Protein AF-T1H1I9-F1 (afdb_monomer_lite)

Sequence (128 aa):
RTVTSEGGFLNFHEDDEGTQSSNPHNDYCQHFVDTGQRPQNFIRDVGLADRFEEYPKLRELIKLKDDLISDTATPPMYLKTDVKSFDFKKLETKFDVILIEPPLEEYTRGAASVATIPGGAPRVFWNW

Secondary structure (DSSP, 8-state):
------SS--------------S----HHHHHHHH---GGGG--S-STTTTTTT-HHHHHHHHHHHHHHHHHPPPP------TTT--GGGG-S--S--------THHHHT-TT-S--TTSPPP-----

Foldseek 3Di:
DDDDDDDDDPPPPPPCPVPPPVDPPPPVVVVCVVPVDHSCVPDPLPDPQRVCVVPVVVVVVVVVVVVVCVVPPDPDDDDDDDPVPDDPVVVVDDDPDDDDDFAAPVVCVVPVPPQADVPRDGDDHDDD

Structure (mmCIF, N/CA/C/O backbone):
data_AF-T1H1I9-F1
#
_entry.id   AF-T1H1I9-F1
#
loop_
_atom_site.group_PDB
_atom_site.id
_atom_site.type_symbol
_atom_site.label_atom_id
_atom_site.label_alt_id
_atom_site.label_comp_id
_atom_site.label_asym_id
_atom_site.label_entity_id
_atom_site.label_seq_id
_atom_site.pdbx_PDB_ins_code
_atom_site.Cartn_x
_atom_site.Cartn_y
_atom_site.Cartn_z
_atom_site.occupancy
_atom_site.B_iso_or_equiv
_atom_site.auth_seq_id
_atom_site.auth_comp_id
_atom_site.auth_asym_id
_atom_site.auth_atom_id
_atom_site.pdbx_PDB_model_num
ATOM 1 N N . ARG A 1 1 ? 9.585 15.663 -51.219 1.00 39.78 1 ARG A N 1
ATOM 2 C CA . ARG A 1 1 ? 8.515 15.273 -52.169 1.00 39.78 1 ARG A CA 1
ATOM 3 C C . ARG A 1 1 ? 9.096 15.330 -53.568 1.00 39.78 1 ARG A C 1
ATOM 5 O O . ARG A 1 1 ? 9.158 16.408 -54.141 1.00 39.78 1 ARG A O 1
ATOM 12 N N . THR A 1 2 ? 9.517 14.189 -54.090 1.00 30.91 2 THR A N 1
ATOM 13 C CA . THR A 1 2 ? 9.897 14.071 -55.496 1.00 30.91 2 THR A CA 1
ATOM 14 C C . THR A 1 2 ? 9.263 12.780 -55.975 1.00 30.91 2 THR A C 1
ATOM 16 O O . THR A 1 2 ? 9.540 11.723 -55.422 1.00 30.91 2 THR A O 1
ATOM 19 N N . VAL A 1 3 ? 8.314 12.894 -56.899 1.00 35.09 3 VAL A N 1
ATOM 20 C CA . VAL A 1 3 ? 7.610 11.756 -57.492 1.00 35.09 3 VAL A CA 1
ATOM 21 C C . VAL A 1 3 ? 8.286 11.494 -58.828 1.00 35.09 3 VAL A C 1
ATOM 23 O O . VAL A 1 3 ? 8.252 12.358 -59.700 1.00 35.09 3 VAL A O 1
ATOM 26 N N . THR A 1 4 ? 8.906 10.331 -58.990 1.00 40.22 4 THR A N 1
ATOM 27 C CA . THR A 1 4 ? 9.288 9.811 -60.307 1.00 40.22 4 THR A CA 1
ATOM 28 C C . THR A 1 4 ? 8.301 8.716 -60.676 1.00 40.22 4 THR A C 1
ATOM 30 O O . THR A 1 4 ? 8.167 7.731 -59.954 1.00 40.22 4 THR A O 1
ATOM 33 N N . SER A 1 5 ? 7.572 8.917 -61.772 1.00 43.00 5 SER A N 1
ATOM 34 C CA . SER A 1 5 ? 6.621 7.951 -62.311 1.00 43.00 5 SER A CA 1
ATOM 35 C C . SER A 1 5 ? 7.283 7.127 -63.408 1.00 43.00 5 SER A C 1
ATOM 37 O O . SER A 1 5 ? 7.444 7.638 -64.510 1.00 43.00 5 SER A O 1
ATOM 39 N N . GLU A 1 6 ? 7.580 5.858 -63.151 1.00 36.78 6 GLU A N 1
ATOM 40 C CA . GLU A 1 6 ? 7.608 4.835 -64.199 1.00 36.78 6 GLU A CA 1
ATOM 41 C C . GLU A 1 6 ? 7.097 3.509 -63.628 1.00 36.78 6 GLU A C 1
ATOM 43 O O . GLU A 1 6 ? 7.516 3.090 -62.556 1.00 36.78 6 GLU A O 1
ATOM 48 N N . GLY A 1 7 ? 6.181 2.861 -64.352 1.00 40.44 7 GLY A N 1
ATOM 49 C CA . GLY A 1 7 ? 5.780 1.474 -64.105 1.00 40.44 7 GLY A CA 1
ATOM 50 C C . GLY A 1 7 ? 4.791 1.279 -62.956 1.00 40.44 7 GLY A C 1
ATOM 51 O O . GLY A 1 7 ? 5.168 1.143 -61.800 1.00 40.44 7 GLY A O 1
ATOM 52 N N . GLY A 1 8 ? 3.499 1.221 -63.289 1.00 44.25 8 GLY A N 1
ATOM 53 C CA . GLY A 1 8 ? 2.410 0.976 -62.348 1.00 44.25 8 GLY A CA 1
ATOM 54 C C . GLY A 1 8 ? 2.503 -0.358 -61.604 1.00 44.25 8 GLY A C 1
ATOM 55 O O . GLY A 1 8 ? 1.980 -1.354 -62.078 1.00 44.25 8 GLY A O 1
ATOM 56 N N . PHE A 1 9 ? 3.088 -0.320 -60.412 1.00 36.66 9 PHE A N 1
ATOM 57 C CA . PHE A 1 9 ? 2.724 -1.095 -59.227 1.00 36.66 9 PHE A CA 1
ATOM 58 C C . PHE A 1 9 ? 3.116 -0.242 -58.014 1.00 36.66 9 PHE A C 1
ATOM 60 O O . PHE A 1 9 ? 4.288 0.078 -57.824 1.00 36.66 9 PHE A O 1
ATOM 67 N N . LEU A 1 10 ? 2.133 0.185 -57.217 1.00 37.47 10 LEU A N 1
ATOM 68 C CA . LEU A 1 10 ? 2.385 0.876 -55.952 1.00 37.47 10 LEU A CA 1
ATOM 69 C C . LEU A 1 10 ? 2.918 -0.156 -54.953 1.00 37.47 10 LEU A C 1
ATOM 71 O O . LEU A 1 10 ? 2.141 -0.815 -54.268 1.00 37.47 10 LEU A O 1
ATOM 75 N N . ASN A 1 11 ? 4.237 -0.323 -54.889 1.00 36.19 11 ASN A N 1
ATOM 76 C CA . ASN A 1 11 ? 4.849 -0.967 -53.736 1.00 36.19 11 ASN A CA 1
ATOM 77 C C . ASN A 1 11 ? 4.757 0.021 -52.572 1.00 36.19 11 ASN A C 1
ATOM 79 O O . ASN A 1 11 ? 5.492 1.006 -52.528 1.00 36.19 11 ASN A O 1
ATOM 83 N N . PHE A 1 12 ? 3.840 -0.236 -51.641 1.00 35.78 12 PHE A N 1
ATOM 84 C CA . PHE A 1 12 ? 3.939 0.323 -50.302 1.00 35.78 12 PHE A CA 1
ATOM 85 C C . PHE A 1 12 ? 5.152 -0.343 -49.649 1.00 35.78 12 PHE A C 1
ATOM 87 O O . PHE A 1 12 ? 5.053 -1.448 -49.125 1.00 35.78 12 PHE A O 1
ATOM 94 N N . HIS A 1 13 ? 6.323 0.285 -49.752 1.00 39.31 13 HIS A N 1
ATOM 95 C CA . HIS A 1 13 ? 7.298 0.119 -48.685 1.00 39.31 13 HIS A CA 1
ATOM 96 C C . HIS A 1 13 ? 6.656 0.782 -47.467 1.00 39.31 13 HIS A C 1
ATOM 98 O O . HIS A 1 13 ? 6.538 2.007 -47.409 1.00 39.31 13 HIS A O 1
ATOM 104 N N . GLU A 1 14 ? 6.141 -0.033 -46.547 1.00 46.44 14 GLU A N 1
ATOM 105 C CA . GLU A 1 14 ? 6.074 0.366 -45.146 1.00 46.44 14 GLU A CA 1
ATOM 106 C C . GLU A 1 14 ? 7.522 0.538 -44.698 1.00 46.44 14 GLU A C 1
ATOM 108 O O . GLU A 1 14 ? 8.139 -0.361 -44.132 1.00 46.44 14 GLU A O 1
ATOM 113 N N . ASP A 1 15 ? 8.083 1.703 -45.009 1.00 41.03 15 ASP A N 1
ATOM 114 C CA . ASP A 1 15 ? 9.146 2.250 -44.195 1.00 41.03 15 ASP A CA 1
ATOM 115 C C . ASP A 1 15 ? 8.475 2.576 -42.859 1.00 41.03 15 ASP A C 1
ATOM 117 O O . ASP A 1 15 ? 8.018 3.695 -42.616 1.00 41.03 15 ASP A O 1
ATOM 121 N N . ASP A 1 16 ? 8.366 1.559 -42.002 1.00 45.25 16 ASP A N 1
ATOM 122 C CA . ASP A 1 16 ? 8.192 1.721 -40.563 1.00 45.25 16 ASP A CA 1
ATOM 123 C C . ASP A 1 16 ? 9.514 2.290 -40.019 1.00 45.25 16 ASP A C 1
ATOM 125 O O . ASP A 1 16 ? 10.203 1.712 -39.181 1.00 45.25 16 ASP A O 1
ATOM 129 N N . GLU A 1 17 ? 9.913 3.452 -40.548 1.00 42.97 17 GLU A N 1
ATOM 130 C CA . GLU A 1 17 ? 10.794 4.380 -39.864 1.00 42.97 17 GLU A CA 1
ATOM 131 C C . GLU A 1 17 ? 9.968 4.961 -38.718 1.00 42.97 17 GLU A C 1
ATOM 133 O O . GLU A 1 17 ? 9.572 6.131 -38.710 1.00 42.97 17 GLU A O 1
ATOM 138 N N . GLY A 1 18 ? 9.689 4.098 -37.733 1.00 44.78 18 GLY A N 1
ATOM 139 C CA . GLY A 1 18 ? 9.335 4.502 -36.391 1.00 44.78 18 GLY A CA 1
ATOM 140 C C . GLY A 1 18 ? 10.304 5.607 -36.027 1.00 44.78 18 GLY A C 1
ATOM 141 O O . GLY A 1 18 ? 11.514 5.399 -36.073 1.00 44.78 18 GLY A O 1
ATOM 142 N N . THR A 1 19 ? 9.752 6.799 -35.811 1.00 44.22 19 THR A N 1
ATOM 143 C CA . THR A 1 19 ? 10.438 8.075 -35.615 1.00 44.22 19 THR A CA 1
ATOM 144 C C . THR A 1 19 ? 11.818 7.904 -34.982 1.00 44.22 19 THR A C 1
ATOM 146 O O . THR A 1 19 ? 11.955 7.972 -33.761 1.00 44.22 19 THR A O 1
ATOM 149 N N . GLN A 1 20 ? 12.858 7.718 -35.804 1.00 47.50 20 GLN A N 1
ATOM 150 C CA . GLN A 1 20 ? 14.247 7.746 -35.357 1.00 47.50 20 GLN A CA 1
ATOM 151 C C . GLN A 1 20 ? 14.643 9.206 -35.202 1.00 47.50 20 GLN A C 1
ATOM 153 O O . GLN A 1 20 ? 15.468 9.756 -35.931 1.00 47.50 20 GLN A O 1
ATOM 158 N N . SER A 1 21 ? 13.993 9.881 -34.260 1.00 50.66 21 SER A N 1
ATOM 159 C CA . SER A 1 21 ? 14.433 11.201 -33.878 1.00 50.66 21 SER A CA 1
ATOM 160 C C . SER A 1 21 ? 15.726 11.005 -33.083 1.00 50.66 21 SER A C 1
ATOM 162 O O . SER A 1 21 ? 15.761 10.356 -32.042 1.00 50.66 21 SER A O 1
ATOM 164 N N . SER A 1 22 ? 16.830 11.491 -33.648 1.00 49.03 22 SER A N 1
ATOM 165 C CA . SER A 1 22 ? 18.215 11.273 -33.211 1.00 49.03 22 SER A CA 1
ATOM 166 C C . SER A 1 22 ? 18.576 11.989 -31.898 1.00 49.03 22 SER A C 1
ATOM 168 O O . SER A 1 22 ? 19.735 12.321 -31.654 1.00 49.03 22 SER A O 1
ATOM 170 N N . ASN A 1 23 ? 17.588 12.252 -31.045 1.00 51.00 23 ASN A N 1
ATOM 171 C CA . ASN A 1 23 ? 17.812 12.627 -29.658 1.00 51.00 23 ASN A CA 1
ATOM 172 C C . ASN A 1 23 ? 18.145 11.346 -28.882 1.00 51.00 23 ASN A C 1
ATOM 174 O O . ASN A 1 23 ? 17.496 10.336 -29.132 1.00 51.00 23 ASN A O 1
ATOM 178 N N . PRO A 1 24 ? 19.063 11.354 -27.899 1.00 52.06 24 PRO A N 1
ATOM 179 C CA . PRO A 1 24 ? 19.182 10.259 -26.941 1.00 52.06 24 PRO A CA 1
ATOM 180 C C . PRO A 1 24 ? 17.825 10.087 -26.251 1.00 52.06 24 PRO A C 1
ATOM 182 O O . PRO A 1 24 ? 17.450 10.862 -25.369 1.00 52.06 24 PRO A O 1
ATOM 185 N N . HIS A 1 25 ? 17.018 9.161 -26.756 1.00 62.91 25 HIS A N 1
ATOM 186 C CA . HIS A 1 25 ? 15.675 8.930 -26.274 1.00 62.91 25 HIS A CA 1
ATOM 187 C C . HIS A 1 25 ? 15.820 8.164 -24.978 1.00 62.91 25 HIS A C 1
ATOM 189 O O . HIS A 1 25 ? 16.126 6.978 -24.970 1.00 62.91 25 HIS A O 1
ATOM 195 N N . ASN A 1 26 ? 15.612 8.867 -23.866 1.00 82.25 26 ASN A N 1
ATOM 196 C CA . ASN A 1 26 ? 15.391 8.244 -22.569 1.00 82.25 26 ASN A CA 1
ATOM 197 C C . ASN A 1 26 ? 13.983 7.618 -22.530 1.00 82.25 26 ASN A C 1
ATOM 199 O O . ASN A 1 26 ? 13.176 7.905 -21.646 1.00 82.25 26 ASN A O 1
ATOM 203 N N . ASP A 1 27 ? 13.669 6.844 -23.568 1.00 92.44 27 ASP A N 1
ATOM 204 C CA . ASP A 1 27 ? 12.420 6.134 -23.744 1.00 92.44 27 ASP A CA 1
ATOM 205 C C . ASP A 1 27 ? 12.577 4.753 -23.116 1.00 92.44 27 ASP A C 1
ATOM 207 O O . ASP A 1 27 ? 13.051 3.792 -23.724 1.00 92.44 27 ASP A O 1
ATOM 211 N N . TYR A 1 28 ? 12.192 4.665 -21.847 1.00 93.94 28 TYR A N 1
ATOM 212 C CA . TYR A 1 28 ? 12.260 3.412 -21.111 1.00 93.94 28 TYR A CA 1
ATOM 213 C C . TYR A 1 28 ? 11.237 2.374 -21.592 1.00 93.94 28 TYR A C 1
ATOM 215 O O . TYR A 1 28 ? 11.399 1.193 -21.283 1.00 93.94 28 TYR A O 1
ATOM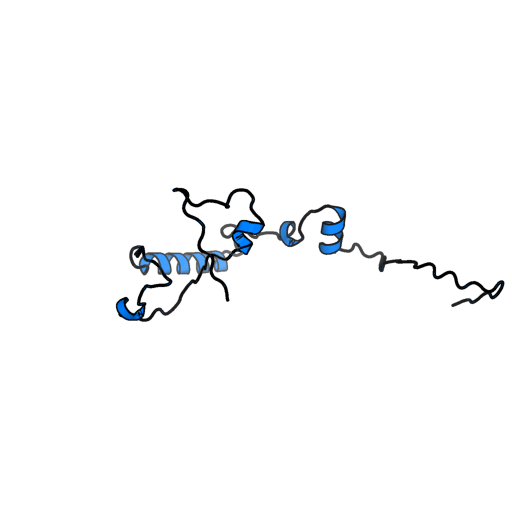 223 N N . CYS A 1 29 ? 10.208 2.774 -22.348 1.00 94.12 29 CYS A N 1
ATOM 224 C CA . CYS A 1 29 ? 9.302 1.827 -22.992 1.00 94.12 29 CYS A CA 1
ATOM 225 C C . CYS A 1 29 ? 10.029 1.112 -24.129 1.00 94.12 29 CYS A C 1
ATOM 227 O O . CYS A 1 29 ? 10.021 -0.119 -24.165 1.00 94.12 29 CYS A O 1
ATOM 229 N N . GLN A 1 30 ? 10.722 1.863 -24.989 1.00 93.75 30 GLN A N 1
ATOM 230 C CA . GLN A 1 30 ? 11.570 1.274 -26.026 1.00 93.75 30 GLN A CA 1
ATOM 231 C C . GLN A 1 30 ? 12.696 0.435 -25.403 1.00 93.75 30 GLN A C 1
ATOM 233 O O . GLN A 1 30 ? 12.900 -0.712 -25.788 1.00 93.75 30 GLN A O 1
ATOM 238 N N . HIS A 1 31 ? 13.335 0.927 -24.335 1.00 93.62 31 HIS A N 1
ATOM 239 C CA . HIS A 1 31 ? 14.361 0.167 -23.609 1.00 93.62 31 HIS A CA 1
ATOM 240 C C . HIS A 1 31 ? 13.839 -1.156 -23.023 1.00 93.62 31 HIS A C 1
ATOM 242 O O . HIS A 1 31 ? 14.570 -2.147 -22.980 1.00 93.62 31 HIS A O 1
ATOM 248 N N . PHE A 1 32 ? 12.582 -1.209 -22.573 1.00 96.25 32 PHE A N 1
ATOM 249 C CA . PHE A 1 32 ? 11.949 -2.454 -22.129 1.00 96.25 32 PHE A CA 1
ATOM 250 C C . PHE A 1 32 ? 11.725 -3.428 -23.287 1.00 96.25 32 PHE A C 1
ATOM 252 O O . PHE A 1 32 ? 11.991 -4.617 -23.119 1.00 96.25 32 PHE A O 1
ATOM 259 N N . VAL A 1 33 ? 11.271 -2.939 -24.446 1.00 95.31 33 VAL A N 1
ATOM 260 C CA . VAL A 1 33 ? 11.137 -3.759 -25.661 1.00 95.31 33 VAL A CA 1
ATOM 261 C C . VAL A 1 33 ? 12.494 -4.355 -26.048 1.00 95.31 33 VAL A C 1
ATOM 263 O O . VAL A 1 33 ? 12.575 -5.549 -26.334 1.00 95.31 33 VAL A O 1
ATOM 266 N N . ASP A 1 34 ? 13.558 -3.558 -25.960 1.00 94.50 34 ASP A N 1
ATOM 267 C CA . ASP A 1 34 ? 14.897 -3.951 -26.401 1.00 94.50 34 ASP A CA 1
ATOM 268 C C . ASP A 1 34 ? 15.637 -4.855 -25.394 1.00 94.50 34 ASP A C 1
ATOM 270 O O . ASP A 1 34 ? 16.415 -5.723 -25.790 1.00 94.50 34 ASP A O 1
ATOM 274 N N . THR A 1 35 ? 15.428 -4.671 -24.082 1.00 94.88 35 THR A N 1
ATOM 275 C CA . THR A 1 35 ? 16.254 -5.312 -23.030 1.00 94.88 35 THR A CA 1
ATOM 276 C C . THR A 1 35 ? 15.477 -6.137 -22.004 1.00 94.88 35 THR A C 1
ATOM 278 O O . THR A 1 35 ? 16.079 -6.833 -21.183 1.00 94.88 35 THR A O 1
ATOM 281 N N . GLY A 1 36 ? 14.148 -6.030 -21.979 1.00 94.62 36 GLY A N 1
ATOM 282 C CA . GLY A 1 36 ? 13.292 -6.604 -20.938 1.00 94.62 36 GLY A CA 1
ATOM 283 C C . GLY A 1 36 ? 13.392 -5.912 -19.571 1.00 94.62 36 GLY A C 1
ATOM 284 O O . GLY A 1 36 ? 12.677 -6.293 -18.637 1.00 94.62 36 GLY A O 1
ATOM 285 N N . GLN A 1 37 ? 14.243 -4.892 -19.410 1.00 95.94 37 GLN A N 1
ATOM 286 C CA . GLN A 1 37 ? 14.325 -4.121 -18.170 1.00 95.94 37 GLN A CA 1
ATOM 287 C C . GLN A 1 37 ? 13.107 -3.212 -18.048 1.00 95.94 37 GLN A C 1
ATOM 289 O O . GLN A 1 37 ? 12.874 -2.346 -18.886 1.00 95.94 37 GLN A O 1
ATOM 294 N N . ARG A 1 38 ? 12.307 -3.421 -17.000 1.00 96.44 38 ARG A N 1
ATOM 295 C CA . ARG A 1 38 ? 11.057 -2.681 -16.822 1.00 96.44 38 ARG A CA 1
ATOM 296 C C . ARG A 1 38 ? 11.342 -1.197 -16.556 1.00 96.44 38 ARG A C 1
ATOM 298 O O . ARG A 1 38 ? 12.285 -0.912 -15.816 1.00 96.44 38 ARG A O 1
ATOM 305 N N . PRO A 1 39 ? 10.510 -0.258 -17.039 1.00 96.44 39 PRO A N 1
ATOM 306 C CA . PRO A 1 39 ? 10.745 1.173 -16.840 1.00 96.44 39 PRO A CA 1
ATOM 307 C C . PRO A 1 39 ? 10.932 1.585 -15.371 1.00 96.44 39 PRO A C 1
ATOM 309 O O . PRO A 1 39 ? 11.791 2.405 -15.059 1.00 96.44 39 PRO A O 1
ATOM 312 N N . GLN A 1 40 ? 10.197 0.964 -14.439 1.00 95.75 40 GLN A N 1
ATOM 313 C CA . GLN A 1 40 ? 10.320 1.243 -13.003 1.00 95.75 40 GLN A CA 1
ATOM 314 C C . GLN A 1 40 ? 11.684 0.880 -12.400 1.00 95.75 40 GLN A C 1
ATOM 316 O O . GLN A 1 40 ? 12.011 1.369 -11.323 1.00 95.75 40 GLN A O 1
ATOM 321 N N . ASN A 1 41 ? 12.490 0.052 -13.076 1.00 94.75 41 ASN A N 1
ATOM 322 C 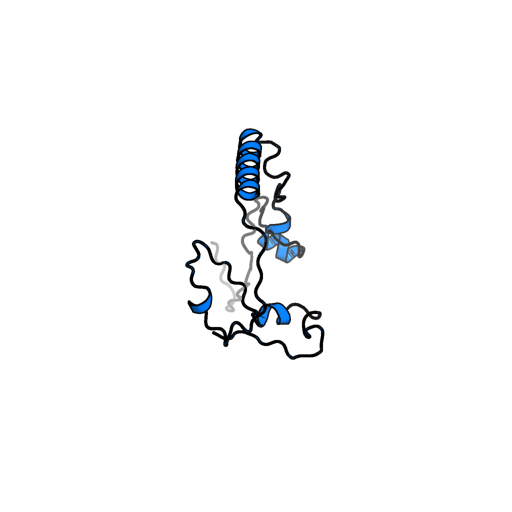CA . ASN A 1 41 ? 13.825 -0.318 -12.604 1.00 94.75 41 ASN A CA 1
ATOM 323 C C . ASN A 1 41 ? 14.777 0.888 -12.560 1.00 94.75 41 ASN A C 1
ATOM 325 O O . ASN A 1 41 ? 15.783 0.843 -11.861 1.00 94.75 41 ASN A O 1
ATOM 329 N N . PHE A 1 42 ? 14.472 1.950 -13.311 1.00 94.31 42 PHE A N 1
ATOM 330 C CA . PHE A 1 42 ? 15.301 3.150 -13.413 1.00 94.31 42 PHE A CA 1
ATOM 331 C C . PHE A 1 42 ? 14.870 4.279 -12.470 1.00 94.31 42 PHE A C 1
ATOM 333 O O . PHE A 1 42 ? 15.488 5.346 -12.476 1.00 94.31 42 PHE A O 1
ATOM 340 N N . ILE A 1 43 ? 13.831 4.064 -11.654 1.00 92.81 43 ILE A N 1
ATOM 341 C CA . ILE A 1 43 ? 13.440 5.017 -10.612 1.00 92.81 43 ILE A CA 1
ATOM 342 C C . ILE A 1 43 ? 14.486 4.952 -9.496 1.00 92.81 43 ILE A C 1
ATOM 344 O O . ILE A 1 43 ? 14.786 3.880 -8.971 1.00 92.81 43 ILE A O 1
ATOM 348 N N . ARG A 1 44 ? 15.053 6.107 -9.151 1.00 92.31 44 ARG A N 1
ATOM 349 C CA . ARG A 1 44 ? 16.053 6.252 -8.087 1.00 92.31 44 ARG A CA 1
ATOM 350 C C . ARG A 1 44 ? 15.379 6.618 -6.768 1.00 92.31 44 ARG A C 1
ATOM 352 O O . ARG A 1 44 ? 14.253 7.109 -6.774 1.00 92.31 44 ARG A O 1
ATOM 359 N N . ASP A 1 45 ? 16.076 6.354 -5.667 1.00 89.62 45 ASP A N 1
ATOM 360 C CA . ASP A 1 45 ? 15.708 6.808 -4.318 1.00 89.62 45 ASP A CA 1
ATOM 361 C C . ASP A 1 45 ? 14.287 6.387 -3.890 1.00 89.62 45 ASP A C 1
ATOM 363 O O . ASP A 1 45 ? 13.518 7.151 -3.310 1.00 89.62 45 ASP A O 1
ATOM 367 N N . VAL A 1 46 ? 13.911 5.145 -4.220 1.00 90.06 46 VAL A N 1
ATOM 368 C CA . VAL A 1 46 ? 12.570 4.586 -3.954 1.00 90.06 46 VAL A CA 1
ATOM 369 C C . VAL A 1 46 ? 12.405 4.005 -2.551 1.00 90.06 46 VAL A C 1
ATOM 371 O O . VAL A 1 46 ? 11.278 3.719 -2.136 1.00 90.06 46 VAL A O 1
ATOM 374 N N . GLY A 1 47 ? 13.500 3.774 -1.826 1.00 90.44 47 GLY A N 1
ATOM 375 C CA . GLY A 1 47 ? 13.447 3.167 -0.505 1.00 90.44 47 GLY A CA 1
ATOM 376 C C . GLY A 1 47 ? 12.815 4.113 0.516 1.00 90.44 47 GLY A C 1
ATOM 377 O O . GLY A 1 47 ? 13.001 5.327 0.509 1.00 90.44 47 GLY A O 1
ATOM 378 N N . LEU A 1 48 ? 12.006 3.565 1.424 1.00 88.62 48 LEU A N 1
ATOM 379 C CA . LEU A 1 48 ? 11.310 4.395 2.415 1.00 88.62 48 LEU A CA 1
ATOM 380 C C . LEU A 1 48 ? 12.275 5.082 3.394 1.00 88.62 48 LEU A C 1
ATOM 382 O O . LEU A 1 48 ? 11.942 6.148 3.911 1.00 88.62 48 LEU A O 1
ATOM 386 N N . ALA A 1 49 ? 13.442 4.480 3.636 1.00 81.00 49 ALA A N 1
ATOM 387 C CA . ALA A 1 49 ? 14.430 4.957 4.598 1.00 81.00 49 ALA A CA 1
ATOM 388 C C . ALA A 1 49 ? 15.377 6.027 4.024 1.00 81.00 49 ALA A C 1
ATOM 390 O O . ALA A 1 49 ? 15.743 6.958 4.738 1.00 81.00 49 ALA A O 1
ATOM 391 N N . ASP A 1 50 ? 15.756 5.904 2.753 1.00 82.25 50 ASP A N 1
ATOM 392 C CA . ASP A 1 50 ? 16.782 6.708 2.078 1.00 82.25 50 ASP A CA 1
ATOM 393 C C . ASP A 1 50 ? 16.195 7.806 1.175 1.00 82.25 50 ASP A C 1
ATOM 395 O O . ASP A 1 50 ? 16.853 8.821 0.958 1.00 82.25 50 ASP A O 1
ATOM 399 N N . ARG A 1 51 ? 14.919 7.714 0.758 1.00 90.56 51 ARG A N 1
ATOM 400 C CA . ARG A 1 51 ? 14.266 8.729 -0.105 1.00 90.56 51 ARG A CA 1
ATOM 401 C C . ARG A 1 51 ? 14.314 10.177 0.403 1.00 90.56 51 ARG A C 1
ATOM 403 O O . ARG A 1 51 ? 14.054 11.105 -0.358 1.00 90.56 51 ARG A O 1
ATOM 410 N N . PHE A 1 52 ? 14.567 10.389 1.697 1.00 92.88 52 PHE A N 1
ATOM 411 C CA . PHE A 1 52 ? 14.663 11.717 2.316 1.00 92.88 52 PHE A CA 1
ATOM 412 C C . PHE A 1 52 ? 16.009 11.973 3.002 1.00 92.88 52 PHE A C 1
ATOM 414 O O . PHE A 1 52 ? 16.101 12.887 3.824 1.00 92.88 52 PHE A O 1
ATOM 421 N N . GLU A 1 53 ? 17.045 11.191 2.694 1.00 89.56 53 GLU A N 1
ATOM 422 C CA . GLU A 1 53 ? 18.371 11.333 3.308 1.00 89.56 53 GLU A CA 1
ATOM 423 C C . GLU A 1 53 ? 18.945 12.746 3.108 1.00 89.56 53 GLU A C 1
ATOM 425 O O . GLU A 1 53 ? 19.417 13.370 4.060 1.00 89.56 53 GLU A O 1
ATOM 430 N N . GLU A 1 54 ? 18.771 13.315 1.913 1.00 92.75 54 GLU A N 1
ATOM 431 C CA . GLU A 1 54 ? 19.207 14.677 1.575 1.00 92.75 54 GLU A CA 1
ATOM 432 C C . GLU A 1 54 ? 18.298 15.787 2.147 1.00 92.75 54 GLU A C 1
ATOM 434 O O . GLU A 1 54 ? 18.632 16.974 2.095 1.00 92.75 54 GLU A O 1
ATOM 439 N N . TYR A 1 55 ? 17.149 15.430 2.732 1.00 95.19 55 TYR A N 1
ATOM 440 C CA . TYR A 1 55 ? 16.118 16.367 3.185 1.00 95.19 55 TYR A CA 1
ATOM 441 C C . TYR A 1 55 ? 15.826 16.203 4.686 1.00 95.19 55 TYR A C 1
ATOM 443 O O . TYR A 1 55 ? 14.770 15.685 5.069 1.00 95.19 55 TYR A O 1
ATOM 451 N N . PRO A 1 56 ? 16.698 16.713 5.581 1.00 92.94 56 PRO A N 1
ATOM 452 C CA . PRO A 1 56 ? 16.611 16.451 7.020 1.00 92.94 56 PRO A CA 1
ATOM 453 C C . PRO A 1 56 ? 15.281 16.887 7.649 1.00 92.94 56 PRO A C 1
ATOM 455 O O . PRO A 1 56 ? 14.779 16.214 8.544 1.00 92.94 56 PRO A O 1
ATOM 458 N N . LYS A 1 57 ? 14.667 17.973 7.156 1.00 96.50 57 LYS A N 1
ATOM 459 C CA . LYS A 1 57 ? 13.348 18.428 7.631 1.00 96.50 57 LYS A CA 1
ATOM 460 C C . LYS A 1 57 ? 12.211 17.481 7.232 1.00 96.50 57 LYS A C 1
ATOM 462 O O . LYS A 1 57 ? 11.294 17.289 8.021 1.00 96.50 57 LYS A O 1
ATOM 467 N N . LEU A 1 58 ? 12.259 16.897 6.030 1.00 95.50 58 LEU A N 1
ATOM 468 C CA . LEU A 1 58 ? 11.256 15.922 5.586 1.00 95.50 58 LEU A CA 1
ATOM 469 C C . LEU A 1 58 ? 11.409 14.612 6.356 1.00 95.50 58 LEU A C 1
ATOM 471 O O . LEU A 1 58 ? 10.417 14.059 6.820 1.00 95.50 58 LEU A O 1
ATOM 475 N N . ARG A 1 59 ? 12.652 14.167 6.566 1.00 94.25 59 ARG A N 1
ATOM 476 C CA . ARG A 1 59 ? 12.953 12.990 7.385 1.00 94.25 59 ARG A CA 1
ATOM 477 C C . ARG A 1 59 ? 12.440 13.146 8.818 1.00 94.25 59 ARG A C 1
ATOM 479 O O . ARG A 1 59 ? 11.794 12.236 9.328 1.00 94.25 59 ARG A O 1
ATOM 486 N N . GLU A 1 60 ? 12.677 14.300 9.442 1.00 95.75 60 GLU A N 1
ATOM 487 C CA . GLU A 1 60 ? 12.192 14.568 10.800 1.00 95.75 60 GLU A CA 1
ATOM 488 C C . GLU A 1 60 ? 10.661 14.629 10.861 1.00 95.75 60 GLU A C 1
ATOM 490 O O . GLU A 1 60 ? 10.066 14.087 11.784 1.00 95.75 60 GLU A O 1
ATOM 495 N N . LEU A 1 61 ? 10.003 15.212 9.854 1.00 97.06 61 LEU A N 1
ATOM 496 C CA . LEU A 1 61 ? 8.541 15.219 9.779 1.00 97.06 61 LEU A CA 1
ATOM 497 C C . LEU A 1 61 ? 7.960 13.801 9.716 1.00 97.06 61 LEU A C 1
ATOM 499 O O . LEU A 1 61 ? 6.999 13.516 10.423 1.00 97.06 61 LEU A O 1
ATOM 503 N N . ILE A 1 62 ? 8.516 12.924 8.875 1.00 96.06 62 ILE A N 1
ATOM 504 C CA . ILE A 1 62 ? 8.064 11.529 8.791 1.00 96.06 62 ILE A CA 1
ATOM 505 C C . ILE A 1 62 ? 8.271 10.828 10.130 1.00 96.06 62 ILE A C 1
ATOM 507 O O . ILE A 1 62 ? 7.319 10.264 10.656 1.00 96.06 62 ILE A O 1
ATOM 511 N N . LYS A 1 63 ? 9.458 10.967 10.729 1.00 95.44 63 LYS A N 1
ATOM 512 C CA . LYS A 1 63 ? 9.765 10.387 12.037 1.00 95.44 63 LYS A CA 1
ATOM 513 C C . LYS A 1 63 ? 8.764 10.823 13.113 1.00 95.44 63 LYS A C 1
ATOM 515 O O . LYS A 1 63 ? 8.188 9.976 13.777 1.00 95.44 63 LYS A O 1
ATOM 520 N N . LEU A 1 64 ? 8.501 12.125 13.245 1.00 98.00 64 LEU A N 1
ATOM 521 C CA . LEU A 1 64 ? 7.550 12.641 14.238 1.00 98.00 64 LEU A CA 1
ATOM 522 C C . LEU A 1 64 ? 6.121 12.129 14.005 1.00 98.00 64 LEU A C 1
ATOM 524 O O . LEU A 1 64 ? 5.366 11.948 14.959 1.00 98.00 64 LEU A O 1
ATOM 528 N N . LYS A 1 65 ? 5.730 11.903 12.744 1.00 97.88 65 LYS A N 1
ATOM 529 C CA . LYS A 1 65 ? 4.431 11.303 12.421 1.00 97.88 65 LYS A CA 1
ATOM 530 C C . LYS A 1 65 ? 4.391 9.814 12.760 1.00 97.88 65 LYS A C 1
ATOM 532 O O . LYS A 1 65 ? 3.375 9.371 13.283 1.00 97.88 65 LYS A O 1
ATOM 537 N N . ASP A 1 66 ? 5.461 9.075 12.488 1.00 97.44 66 ASP A N 1
ATOM 538 C CA . ASP A 1 66 ? 5.564 7.651 12.817 1.00 97.44 66 ASP A CA 1
ATOM 539 C C . ASP A 1 66 ? 5.571 7.433 14.338 1.00 97.44 66 ASP A C 1
ATOM 541 O O . ASP A 1 66 ? 4.850 6.564 14.827 1.00 97.44 66 ASP A O 1
ATOM 545 N N . ASP A 1 67 ? 6.287 8.277 15.088 1.00 98.06 67 ASP A N 1
ATOM 546 C CA . ASP A 1 67 ? 6.293 8.273 16.557 1.00 98.06 67 ASP A CA 1
ATOM 547 C C . ASP A 1 67 ? 4.873 8.521 17.103 1.00 98.06 67 ASP A C 1
ATOM 549 O O . ASP A 1 67 ? 4.369 7.746 17.915 1.00 98.06 67 ASP A O 1
ATOM 553 N N . LEU A 1 68 ? 4.163 9.532 16.582 1.00 98.50 68 LEU A N 1
ATOM 554 C CA . LEU A 1 68 ? 2.776 9.811 16.976 1.00 98.50 68 LEU A CA 1
ATOM 555 C C . LEU A 1 68 ? 1.828 8.643 16.660 1.00 98.50 68 LEU A C 1
ATOM 557 O O . LEU A 1 68 ? 0.937 8.342 17.456 1.00 98.50 68 LEU A O 1
ATOM 561 N N . ILE A 1 69 ? 1.994 7.988 15.506 1.00 98.12 69 ILE A N 1
ATOM 562 C CA . ILE A 1 69 ? 1.215 6.796 15.146 1.00 98.12 69 ILE A CA 1
ATOM 563 C C . ILE A 1 69 ? 1.510 5.668 16.135 1.00 98.12 69 ILE A C 1
ATOM 565 O O . ILE A 1 69 ? 0.573 5.061 16.640 1.00 98.12 69 ILE A O 1
ATOM 569 N N . SER A 1 70 ? 2.782 5.411 16.447 1.00 97.56 70 SER A N 1
ATOM 570 C CA . SER A 1 70 ? 3.188 4.366 17.392 1.00 97.56 70 SER A CA 1
ATOM 571 C C . SER A 1 70 ? 2.617 4.599 18.793 1.00 97.56 70 SER A C 1
ATOM 573 O O . SER A 1 70 ? 2.114 3.663 19.410 1.00 97.56 70 SER A O 1
ATOM 575 N N . ASP A 1 71 ? 2.644 5.842 19.275 1.00 98.19 71 ASP A N 1
ATOM 576 C CA . ASP A 1 71 ? 2.161 6.206 20.611 1.00 98.19 71 ASP A CA 1
ATOM 577 C C . ASP A 1 71 ? 0.632 6.131 20.737 1.00 98.19 71 ASP A C 1
ATOM 579 O O . ASP A 1 71 ? 0.101 5.905 21.825 1.00 98.19 71 ASP A O 1
ATOM 583 N N . THR A 1 72 ? -0.092 6.332 19.632 1.00 98.06 72 THR A N 1
ATOM 584 C CA . THR A 1 72 ? -1.565 6.358 19.613 1.00 98.06 72 THR A CA 1
ATOM 585 C C . THR A 1 72 ? -2.196 5.089 19.043 1.00 98.06 72 THR A C 1
ATOM 587 O O . THR A 1 72 ? -3.418 4.930 19.105 1.00 98.06 72 THR A O 1
ATOM 590 N N . ALA A 1 73 ? -1.389 4.166 18.514 1.00 98.12 73 ALA A N 1
ATOM 591 C CA . ALA A 1 73 ? -1.863 2.919 17.941 1.00 98.12 73 ALA A CA 1
ATOM 592 C C . ALA A 1 73 ? -2.524 2.036 19.004 1.00 98.12 73 ALA A C 1
ATOM 594 O O . ALA A 1 73 ? -1.955 1.717 20.050 1.00 98.12 73 ALA A O 1
ATOM 595 N N . THR A 1 74 ? -3.731 1.566 18.702 1.00 97.31 74 THR A N 1
ATOM 596 C CA . THR A 1 74 ? -4.354 0.498 19.484 1.00 97.31 74 THR A CA 1
ATOM 597 C C . THR A 1 74 ? -3.565 -0.803 19.315 1.00 97.31 74 THR A C 1
ATOM 599 O O . THR A 1 74 ? -3.053 -1.052 18.218 1.00 97.31 74 THR A O 1
ATOM 602 N N . PRO A 1 75 ? -3.515 -1.684 20.332 1.00 97.88 75 PRO A N 1
ATOM 603 C CA . PRO A 1 75 ? -2.920 -3.008 20.182 1.00 97.88 75 PRO A CA 1
ATOM 604 C C . PRO A 1 75 ? -3.499 -3.762 18.971 1.00 97.88 75 PRO A C 1
ATOM 606 O O . PRO A 1 75 ? -4.691 -3.611 18.685 1.00 97.88 75 PRO A O 1
ATOM 609 N N . PRO A 1 76 ? -2.707 -4.592 18.267 1.00 97.75 76 PRO A N 1
ATOM 610 C CA . PRO A 1 76 ? -3.204 -5.347 17.123 1.00 97.75 76 PRO A CA 1
ATOM 611 C C . PRO A 1 76 ? -4.400 -6.232 17.490 1.00 97.75 76 PRO A C 1
ATOM 613 O O . PRO A 1 76 ? -4.332 -7.038 18.418 1.00 97.75 76 PRO A O 1
ATOM 616 N N . MET A 1 77 ? -5.483 -6.113 16.724 1.00 96.44 77 MET A N 1
ATOM 617 C CA . MET A 1 77 ? -6.694 -6.921 16.869 1.00 96.44 77 MET A CA 1
ATOM 618 C C . MET A 1 77 ? -6.988 -7.652 15.563 1.00 96.44 77 MET A C 1
ATOM 620 O O . MET A 1 77 ? -6.781 -7.115 14.477 1.00 96.44 77 MET A O 1
ATOM 624 N N . TYR A 1 78 ? -7.482 -8.882 15.663 1.00 96.50 78 TYR A N 1
ATOM 625 C CA . TYR A 1 78 ? -7.810 -9.706 14.506 1.00 96.50 78 TYR A CA 1
ATOM 626 C C . TYR A 1 78 ? -9.054 -10.547 14.774 1.00 96.50 78 TYR A C 1
ATOM 628 O O . TYR A 1 78 ? -9.292 -11.009 15.890 1.00 96.50 78 TYR A O 1
ATOM 636 N N . LEU A 1 79 ? -9.834 -10.776 13.720 1.00 94.69 79 LEU A N 1
ATOM 637 C CA . LEU A 1 79 ? -11.014 -11.630 13.744 1.00 94.69 79 LEU A CA 1
ATOM 638 C C . LEU A 1 79 ? -10.955 -12.584 12.554 1.00 94.69 79 LEU A C 1
ATOM 640 O O . LEU A 1 79 ? -11.087 -12.172 11.403 1.00 94.69 79 LEU A O 1
ATOM 644 N N . LYS A 1 80 ? -10.775 -13.877 12.827 1.00 95.31 80 LYS A N 1
ATOM 645 C CA . LYS A 1 80 ? -10.893 -14.909 11.795 1.00 95.31 80 LYS A CA 1
ATOM 646 C C . LYS A 1 80 ? -12.374 -15.161 11.521 1.00 95.31 80 LYS A C 1
ATOM 648 O O . LYS A 1 80 ? -13.077 -15.665 12.392 1.00 95.31 80 LYS A O 1
ATOM 653 N N . THR A 1 81 ? -12.834 -14.840 10.318 1.00 93.88 81 THR A N 1
ATOM 654 C CA . THR A 1 81 ? -14.229 -15.040 9.908 1.00 93.88 81 THR A CA 1
ATOM 655 C C . THR A 1 81 ? -14.339 -15.285 8.403 1.00 93.88 81 THR A C 1
ATOM 657 O O . THR A 1 81 ? -13.432 -14.933 7.647 1.00 93.88 81 THR A O 1
ATOM 660 N N . ASP A 1 82 ? -15.445 -15.888 7.968 1.00 92.00 82 ASP A N 1
ATOM 661 C CA . ASP A 1 82 ? -15.817 -15.908 6.556 1.00 92.00 82 ASP A CA 1
ATOM 662 C C . ASP A 1 82 ? -16.508 -14.589 6.196 1.00 92.00 82 ASP A C 1
ATOM 664 O O . ASP A 1 82 ? -17.658 -14.331 6.546 1.00 92.00 82 ASP A O 1
ATOM 668 N N . VAL A 1 83 ? -15.776 -13.754 5.466 1.00 91.50 83 VAL A N 1
ATOM 669 C CA . VAL A 1 83 ? -16.175 -12.406 5.047 1.00 91.50 83 VAL A CA 1
ATOM 670 C C . VAL A 1 83 ? -17.469 -12.417 4.216 1.00 91.50 83 VAL A C 1
ATOM 672 O O . VAL A 1 83 ? -18.194 -11.427 4.230 1.00 91.50 83 VAL A O 1
ATOM 675 N N . LYS A 1 84 ? -17.802 -13.523 3.525 1.00 88.56 84 LYS A N 1
ATOM 676 C CA . LYS A 1 84 ? -19.025 -13.623 2.702 1.00 88.56 84 LYS A CA 1
ATOM 677 C C . LYS A 1 84 ? -20.296 -13.814 3.530 1.00 88.56 84 LYS A C 1
ATOM 679 O O . LYS A 1 84 ? -21.371 -13.422 3.087 1.00 88.56 84 LYS A O 1
ATOM 684 N N . SER A 1 85 ? -20.184 -14.436 4.702 1.00 93.38 85 SER A N 1
ATOM 685 C CA . SER A 1 85 ? -21.323 -14.773 5.567 1.00 93.38 85 SER A CA 1
ATOM 686 C C . SER A 1 85 ? -21.373 -13.957 6.862 1.00 93.38 85 SER A C 1
ATOM 688 O O . SER A 1 85 ? -22.372 -13.992 7.582 1.00 93.38 85 SER A O 1
ATOM 690 N N . PHE A 1 86 ? -20.318 -13.201 7.168 1.00 95.25 86 PHE A N 1
ATOM 691 C CA . PHE A 1 86 ? -20.231 -12.395 8.377 1.00 95.25 86 PHE A CA 1
ATOM 692 C C . PHE A 1 86 ? -21.100 -11.129 8.318 1.00 95.25 86 PHE A C 1
ATOM 694 O O . PHE A 1 86 ? -21.019 -10.334 7.385 1.00 95.25 86 PHE A O 1
ATOM 701 N N . ASP A 1 87 ? -21.892 -10.896 9.369 1.00 95.69 87 ASP A N 1
ATOM 702 C CA . ASP A 1 87 ? -22.613 -9.635 9.554 1.00 95.69 87 ASP A CA 1
ATOM 703 C C . ASP A 1 87 ? -21.692 -8.575 10.174 1.00 95.69 87 ASP A C 1
ATOM 705 O O . ASP A 1 87 ? -21.467 -8.554 11.387 1.00 95.69 87 ASP A O 1
ATOM 709 N N . PHE A 1 88 ? -21.186 -7.666 9.339 1.00 93.12 88 PHE A N 1
ATOM 710 C CA . PHE A 1 88 ? -20.286 -6.585 9.754 1.00 93.12 88 PHE A CA 1
ATOM 711 C C . PHE A 1 88 ? -20.891 -5.615 10.770 1.00 93.12 88 PHE A C 1
ATOM 713 O O . PHE A 1 88 ? -20.141 -4.944 11.478 1.00 93.12 88 PHE A O 1
ATOM 720 N N . LYS A 1 89 ? -22.223 -5.553 10.906 1.00 94.44 89 LYS A N 1
ATOM 721 C CA . LYS A 1 89 ? -22.860 -4.694 11.916 1.00 94.44 89 LYS A CA 1
ATOM 722 C C . LYS A 1 89 ? -22.519 -5.129 13.342 1.00 94.44 89 LYS A C 1
ATOM 724 O O . LYS A 1 89 ? -22.543 -4.295 14.241 1.00 94.44 89 LYS A O 1
ATOM 729 N N . LYS A 1 90 ? -22.124 -6.394 13.537 1.00 95.31 90 LYS A N 1
ATOM 730 C CA . LYS A 1 90 ? -21.665 -6.937 14.827 1.00 95.31 90 LYS A CA 1
ATOM 731 C C . LYS A 1 90 ? -20.348 -6.345 15.325 1.00 95.31 90 LYS A C 1
ATOM 733 O O . LYS A 1 90 ? -19.993 -6.578 16.472 1.00 95.31 90 LYS A O 1
ATOM 738 N N . LEU A 1 91 ? -19.613 -5.615 14.485 1.00 94.69 91 LEU A N 1
ATOM 739 C CA . LEU A 1 91 ? -18.420 -4.891 14.928 1.00 94.69 91 LEU A CA 1
ATOM 740 C C . LEU A 1 91 ? -18.775 -3.669 15.789 1.00 94.69 91 LEU A C 1
ATOM 742 O O . LEU A 1 91 ? -17.888 -3.130 16.438 1.00 94.69 91 LEU A O 1
ATOM 746 N N . GLU A 1 92 ? -20.046 -3.235 15.781 1.00 94.88 92 GLU A N 1
ATOM 747 C CA . GLU A 1 92 ? -20.605 -2.165 16.630 1.00 94.88 92 GLU A CA 1
ATOM 748 C C . GLU A 1 92 ? -19.818 -0.843 16.608 1.00 94.88 92 GLU A C 1
ATOM 750 O O . GLU A 1 92 ? -19.957 0.009 17.482 1.00 94.88 92 GLU A O 1
ATOM 755 N N . THR A 1 93 ? -19.018 -0.634 15.566 1.00 94.31 93 THR A N 1
ATOM 756 C CA . THR A 1 93 ? -18.182 0.547 15.394 1.00 94.31 93 THR A CA 1
ATOM 757 C C . THR A 1 93 ? -18.176 0.993 13.940 1.00 94.31 93 THR A C 1
ATOM 759 O O . THR A 1 93 ? -18.455 0.217 1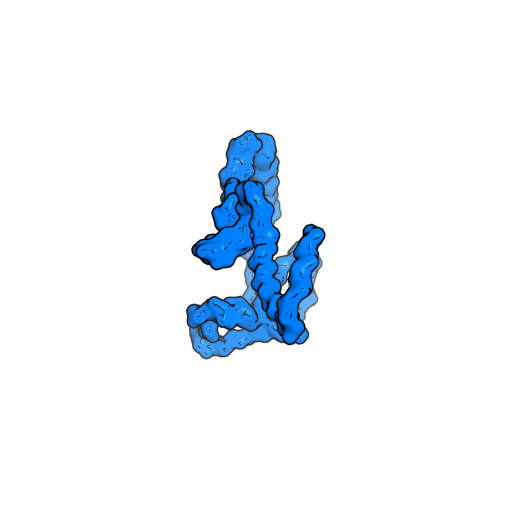3.021 1.00 94.31 93 THR A O 1
ATOM 762 N N . LYS A 1 94 ? -17.866 2.271 13.732 1.00 96.00 94 LYS A N 1
ATOM 763 C CA . LYS A 1 94 ? -17.553 2.818 12.414 1.00 96.00 94 LYS A CA 1
ATOM 764 C C . LYS A 1 94 ? -16.040 2.928 12.297 1.00 96.00 94 LYS A C 1
ATOM 766 O O . LYS A 1 94 ? -15.363 3.219 13.276 1.00 96.00 94 LYS A O 1
ATOM 771 N N . PHE A 1 95 ? -15.533 2.703 11.095 1.00 96.50 95 PHE A N 1
ATOM 772 C CA . PHE A 1 95 ? -14.113 2.809 10.797 1.00 96.50 95 PHE A CA 1
ATOM 773 C C . PHE A 1 95 ? -13.867 4.084 9.997 1.00 96.50 95 PHE A C 1
ATOM 775 O O . PHE A 1 95 ? -14.568 4.3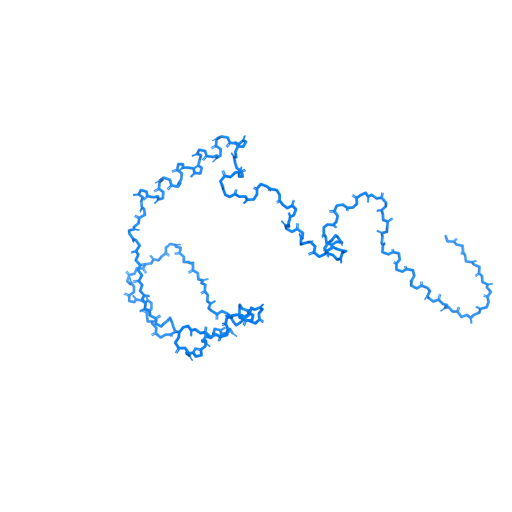28 9.015 1.00 96.50 95 PHE A O 1
ATOM 782 N N . ASP A 1 96 ? -12.871 4.870 10.401 1.00 98.00 96 ASP A N 1
ATOM 783 C CA . ASP A 1 96 ? -12.454 6.063 9.656 1.00 98.00 96 ASP A CA 1
ATOM 784 C C . ASP A 1 96 ? -11.747 5.692 8.344 1.00 98.00 96 ASP A C 1
ATOM 786 O O . ASP A 1 96 ? -11.863 6.390 7.339 1.00 98.00 96 ASP A O 1
ATOM 790 N N . VAL A 1 97 ? -11.032 4.563 8.343 1.00 97.88 97 VAL A N 1
ATOM 791 C CA . VAL A 1 97 ? -10.289 4.034 7.196 1.00 97.88 97 VAL A CA 1
ATOM 792 C C . VAL A 1 97 ? -10.491 2.522 7.121 1.00 97.88 97 VAL A C 1
ATOM 794 O O . VAL A 1 97 ? -10.437 1.834 8.138 1.00 97.88 97 VAL A O 1
ATOM 797 N N . ILE A 1 98 ? -10.706 1.997 5.911 1.00 96.38 98 ILE A N 1
ATOM 798 C CA . ILE A 1 98 ? -10.825 0.559 5.645 1.00 96.38 98 ILE A CA 1
ATOM 799 C C . ILE A 1 98 ? -9.878 0.200 4.499 1.00 96.38 98 ILE A C 1
ATOM 801 O O . ILE A 1 98 ? -9.985 0.754 3.406 1.00 96.38 98 ILE A O 1
ATOM 805 N N . LEU A 1 99 ? -8.973 -0.749 4.743 1.00 96.69 99 LEU A N 1
ATOM 806 C CA . LEU A 1 99 ? -8.163 -1.391 3.709 1.00 96.69 99 LEU A CA 1
ATOM 807 C C . LEU A 1 99 ? -8.856 -2.690 3.277 1.00 96.69 99 LEU A C 1
ATOM 809 O O . LEU A 1 99 ? -9.124 -3.548 4.116 1.00 96.69 99 LEU A O 1
ATOM 813 N N . ILE A 1 100 ? -9.150 -2.836 1.983 1.00 94.38 100 ILE A N 1
ATOM 814 C CA . ILE A 1 100 ? -9.813 -4.021 1.420 1.00 94.38 100 ILE A CA 1
ATOM 815 C C . ILE A 1 100 ? -8.862 -4.690 0.426 1.00 94.38 100 ILE A C 1
ATOM 817 O O . ILE A 1 100 ? -8.508 -4.091 -0.585 1.00 94.38 100 ILE A O 1
ATOM 821 N N . GLU A 1 101 ? -8.489 -5.941 0.698 1.00 91.62 101 GLU A N 1
ATOM 822 C CA . GLU A 1 101 ? -7.644 -6.773 -0.169 1.00 91.62 101 GLU A CA 1
ATOM 823 C C . GLU A 1 101 ? -8.388 -8.086 -0.493 1.00 91.62 101 GLU A C 1
ATOM 825 O O . GLU A 1 101 ? -8.224 -9.092 0.205 1.00 91.62 101 GLU A O 1
ATOM 830 N N . PRO A 1 102 ? -9.302 -8.087 -1.483 1.00 91.12 102 PRO A N 1
ATOM 831 C CA . PRO A 1 102 ? -10.099 -9.266 -1.798 1.00 91.12 102 PRO A CA 1
ATOM 832 C C . PRO A 1 102 ? -9.261 -10.314 -2.555 1.00 91.12 102 PRO A C 1
ATOM 834 O O . PRO A 1 102 ? -8.395 -9.950 -3.349 1.00 91.12 102 PRO A O 1
ATOM 837 N N . PRO A 1 103 ? -9.525 -11.623 -2.386 1.00 88.88 103 PRO A N 1
ATOM 838 C CA . PRO A 1 103 ? -8.799 -12.670 -3.100 1.00 88.88 103 PRO A CA 1
ATOM 839 C C . PRO A 1 103 ? -9.260 -12.738 -4.564 1.00 88.88 103 PRO A C 1
ATOM 841 O O . PRO A 1 103 ? -10.193 -13.472 -4.902 1.00 88.88 103 PRO A O 1
ATOM 844 N N . LEU A 1 104 ? -8.619 -11.959 -5.438 1.00 86.94 104 LEU A N 1
ATOM 845 C CA . LEU A 1 104 ? -8.894 -11.970 -6.875 1.00 86.94 104 LEU A CA 1
ATOM 846 C C . LEU A 1 104 ? -8.208 -13.156 -7.562 1.00 86.94 104 LEU A C 1
ATOM 848 O O . LEU A 1 104 ? -7.094 -13.552 -7.215 1.00 86.94 104 LEU A O 1
ATOM 852 N N . GLU A 1 105 ? -8.876 -13.722 -8.567 1.00 84.19 105 GLU A N 1
ATOM 853 C CA . GLU A 1 105 ? -8.379 -14.886 -9.312 1.00 84.19 105 GLU A CA 1
ATOM 854 C C . GLU A 1 105 ? -7.048 -14.597 -10.028 1.00 84.19 105 GLU A C 1
ATOM 856 O O . GLU A 1 105 ? -6.132 -15.426 -10.032 1.00 84.19 105 GLU A O 1
ATOM 861 N N . GLU A 1 106 ? -6.907 -13.392 -10.582 1.00 83.62 106 GLU A N 1
ATOM 862 C CA . GLU A 1 106 ? -5.728 -12.942 -11.331 1.00 83.62 106 GLU A CA 1
ATOM 863 C C . GLU A 1 106 ? -4.419 -13.022 -10.533 1.00 83.62 106 GLU A C 1
ATOM 865 O O . GLU A 1 106 ? -3.375 -13.333 -11.110 1.00 83.62 106 GLU A O 1
ATOM 870 N N . TYR A 1 107 ? -4.478 -12.859 -9.204 1.00 83.50 107 TYR A N 1
ATOM 871 C CA . TYR A 1 107 ? -3.315 -12.975 -8.317 1.00 83.50 107 TYR A CA 1
ATOM 872 C C . TYR A 1 107 ? -2.697 -14.377 -8.348 1.00 83.50 107 TYR A C 1
ATOM 874 O O . TYR A 1 107 ? -1.508 -14.545 -8.087 1.00 83.50 107 TYR A O 1
ATOM 882 N N . THR A 1 108 ? -3.494 -15.392 -8.694 1.00 77.50 108 THR A N 1
ATOM 883 C CA . THR A 1 108 ? -3.039 -16.785 -8.803 1.00 77.50 108 THR A CA 1
ATOM 884 C C . THR A 1 108 ? -2.715 -17.199 -10.233 1.00 77.50 108 THR A C 1
ATOM 886 O O . THR A 1 108 ? -1.849 -18.044 -10.440 1.00 77.50 108 THR A O 1
ATOM 889 N N . ARG A 1 109 ? -3.343 -16.571 -11.235 1.00 74.12 109 ARG A N 1
ATOM 890 C CA . ARG A 1 109 ? -3.153 -16.912 -12.653 1.00 74.12 109 ARG A CA 1
ATOM 891 C C . ARG A 1 109 ? -1.729 -16.632 -13.148 1.00 74.12 109 ARG A C 1
ATOM 893 O O . ARG A 1 109 ? -1.225 -17.367 -13.989 1.00 74.12 109 ARG A O 1
ATOM 900 N N . GLY A 1 110 ? -1.077 -15.594 -12.620 1.00 61.81 110 GLY A N 1
ATOM 901 C CA . GLY A 1 110 ? 0.299 -15.217 -12.979 1.00 61.81 110 GLY A CA 1
ATOM 902 C C . GLY A 1 110 ? 1.403 -15.894 -12.155 1.00 61.81 110 GLY A C 1
ATOM 903 O O . GLY A 1 110 ? 2.578 -15.734 -12.475 1.00 61.81 110 GLY A O 1
ATOM 904 N N . ALA A 1 111 ? 1.054 -16.641 -11.102 1.00 57.47 111 ALA A N 1
ATOM 905 C CA . ALA A 1 111 ? 2.007 -17.223 -10.161 1.00 57.47 111 ALA A CA 1
ATOM 906 C C . ALA A 1 111 ? 1.786 -18.739 -10.040 1.00 57.47 111 ALA A C 1
ATOM 908 O O . ALA A 1 111 ? 0.933 -19.204 -9.283 1.00 57.47 111 ALA A O 1
ATOM 909 N N . ALA A 1 112 ? 2.599 -19.525 -10.755 1.00 51.56 112 ALA A N 1
ATOM 910 C CA . ALA A 1 112 ? 2.531 -20.993 -10.780 1.00 51.56 112 ALA A CA 1
ATOM 911 C C . ALA A 1 112 ? 2.623 -21.666 -9.387 1.00 51.56 112 ALA A C 1
ATOM 913 O O . ALA A 1 112 ? 2.294 -22.840 -9.244 1.00 51.56 112 ALA A O 1
ATOM 914 N N . SER A 1 113 ? 3.041 -20.938 -8.347 1.00 53.59 113 SER A N 1
ATOM 915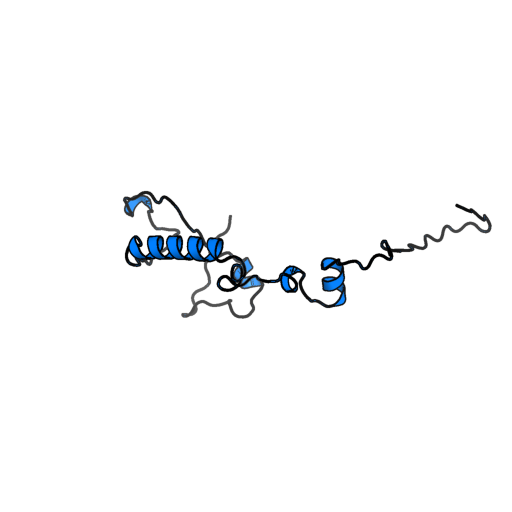 C CA . SER A 1 113 ? 3.223 -21.426 -6.976 1.00 53.59 113 SER A CA 1
ATOM 916 C C . SER A 1 113 ? 2.020 -21.227 -6.037 1.00 53.59 113 SER A C 1
ATOM 918 O O . SER A 1 113 ? 2.090 -21.643 -4.883 1.00 53.59 113 SER A O 1
ATOM 920 N N . VAL A 1 114 ? 0.909 -20.620 -6.482 1.00 55.09 114 VAL A N 1
ATOM 921 C CA . VAL A 1 114 ? -0.184 -20.170 -5.583 1.00 55.09 114 VAL A CA 1
ATOM 922 C C . VAL A 1 114 ? -1.503 -20.935 -5.806 1.00 55.09 114 VAL A C 1
ATOM 924 O O . VAL A 1 114 ? -2.546 -20.550 -5.283 1.00 55.09 114 VAL A O 1
ATOM 927 N N . ALA A 1 115 ? -1.499 -22.070 -6.509 1.00 54.53 115 ALA A N 1
ATOM 928 C CA . ALA A 1 115 ? -2.731 -22.813 -6.819 1.00 54.53 115 ALA A CA 1
ATOM 929 C C . ALA A 1 115 ? -3.464 -23.397 -5.585 1.00 54.53 115 ALA A C 1
ATOM 931 O O . ALA A 1 115 ? -4.679 -23.584 -5.630 1.00 54.53 115 ALA A O 1
ATOM 932 N N . THR A 1 116 ? -2.771 -23.623 -4.460 1.00 54.66 116 THR A N 1
ATOM 933 C CA . THR A 1 116 ? -3.331 -24.357 -3.307 1.00 54.66 116 THR A CA 1
ATOM 934 C C . THR A 1 116 ? -3.098 -23.615 -1.987 1.00 54.66 116 THR A C 1
ATOM 936 O O . THR A 1 116 ? -2.000 -23.122 -1.732 1.00 54.66 116 THR A O 1
ATOM 939 N N . ILE A 1 117 ? -4.122 -23.526 -1.130 1.00 62.12 117 ILE A N 1
ATOM 940 C CA . ILE A 1 117 ? -3.986 -23.054 0.263 1.00 62.12 117 ILE A CA 1
ATOM 941 C C . ILE A 1 117 ? -3.371 -24.195 1.100 1.00 62.12 117 ILE A C 1
ATOM 943 O O . ILE A 1 117 ? -3.691 -25.361 0.833 1.00 62.12 117 ILE A O 1
ATOM 947 N N . PRO A 1 118 ? -2.526 -23.922 2.120 1.00 54.16 118 PRO A N 1
ATOM 948 C CA . PRO A 1 118 ? -2.141 -24.938 3.099 1.00 54.16 118 PRO A CA 1
ATOM 949 C C . PRO A 1 118 ? -3.381 -25.671 3.636 1.00 54.16 118 PRO A C 1
ATOM 951 O O . PRO A 1 118 ? -4.286 -25.042 4.181 1.00 54.16 118 PRO A O 1
ATOM 954 N N . GLY A 1 119 ? -3.446 -26.990 3.433 1.00 63.94 119 GLY A N 1
ATOM 955 C CA . GLY A 1 119 ? -4.611 -27.815 3.781 1.00 63.94 119 GLY A CA 1
ATOM 956 C C . GLY A 1 119 ? -5.464 -28.302 2.601 1.00 63.94 119 GLY A C 1
ATOM 957 O O . GLY A 1 119 ? -6.464 -28.971 2.832 1.00 63.94 119 GLY A O 1
ATOM 958 N N . GLY A 1 120 ? -5.091 -28.009 1.349 1.00 59.44 120 GLY A N 1
ATOM 959 C CA . GLY A 1 120 ? -5.692 -28.642 0.161 1.00 59.44 120 GLY A CA 1
ATOM 960 C C . GLY A 1 120 ? -7.095 -28.151 -0.213 1.00 59.44 120 GLY A C 1
ATOM 961 O O . GLY A 1 120 ? -7.692 -28.671 -1.152 1.00 59.44 120 GLY A O 1
A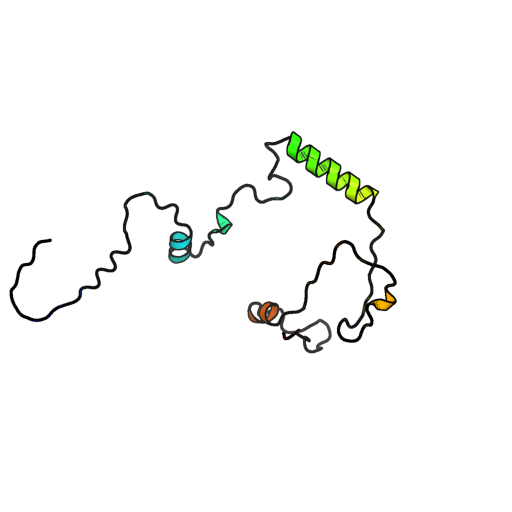TOM 962 N N . ALA A 1 121 ? -7.624 -27.148 0.492 1.00 61.12 121 ALA A N 1
ATOM 963 C CA . ALA A 1 121 ? -8.905 -26.541 0.160 1.00 61.12 121 ALA A CA 1
ATOM 964 C C . ALA A 1 121 ? -8.802 -25.701 -1.132 1.00 61.12 121 ALA A C 1
ATOM 966 O O . ALA A 1 121 ? -7.810 -24.980 -1.313 1.00 61.12 121 ALA A O 1
ATOM 967 N N . PRO A 1 122 ? -9.817 -25.757 -2.018 1.00 64.38 122 PRO A N 1
ATOM 968 C CA . PRO A 1 122 ? -9.861 -24.919 -3.209 1.00 64.38 122 PRO A CA 1
ATOM 969 C C . PRO A 1 122 ? -9.927 -23.435 -2.822 1.00 64.38 122 PRO A C 1
ATOM 971 O O . PRO A 1 122 ? -10.632 -23.051 -1.885 1.00 64.38 122 PRO A O 1
ATOM 974 N N . ARG A 1 123 ? -9.180 -22.591 -3.544 1.00 68.56 123 ARG A N 1
ATOM 975 C CA . ARG A 1 123 ? -9.206 -21.135 -3.351 1.00 68.56 123 ARG A CA 1
ATOM 976 C C . ARG A 1 123 ? -10.594 -20.604 -3.709 1.00 68.56 123 ARG A C 1
ATOM 978 O O . ARG A 1 123 ? -11.112 -20.894 -4.784 1.00 68.56 123 ARG A O 1
ATOM 985 N N . VAL A 1 124 ? -11.178 -19.808 -2.818 1.00 74.12 124 VAL A N 1
ATOM 986 C CA . VAL A 1 124 ? -12.430 -19.096 -3.088 1.00 74.12 124 VAL A CA 1
ATOM 987 C C . VAL A 1 124 ? -12.078 -17.700 -3.569 1.00 74.12 124 VAL A C 1
ATOM 989 O O . VAL A 1 124 ? -11.582 -16.885 -2.793 1.00 74.12 124 VAL A O 1
ATOM 992 N N . PHE A 1 125 ? -12.355 -17.428 -4.838 1.00 83.12 125 PHE A N 1
ATOM 993 C CA . PHE A 1 125 ? -12.172 -16.104 -5.415 1.00 83.12 125 PHE A CA 1
ATOM 994 C C . PHE A 1 125 ? -13.441 -15.265 -5.288 1.00 83.12 125 PHE A C 1
ATOM 996 O O . PHE A 1 125 ? -14.553 -15.776 -5.077 1.00 83.12 125 PHE A O 1
ATOM 1003 N N . TRP A 1 126 ? -13.259 -13.952 -5.349 1.00 78.31 126 TRP A N 1
ATOM 1004 C CA . TRP A 1 126 ? -14.362 -13.011 -5.482 1.00 78.31 126 TRP A CA 1
ATOM 1005 C C . TRP A 1 126 ? -14.554 -12.705 -6.965 1.00 78.31 126 TRP A C 1
ATOM 1007 O O . TRP A 1 126 ? -13.591 -12.407 -7.668 1.00 78.31 126 TRP A O 1
ATOM 1017 N N . ASN A 1 127 ? -15.793 -12.827 -7.433 1.00 72.12 127 ASN A N 1
ATOM 1018 C CA . ASN A 1 127 ? -16.233 -12.361 -8.739 1.00 72.12 127 ASN A CA 1
ATOM 1019 C C . ASN A 1 127 ? -17.071 -11.092 -8.546 1.00 72.12 127 ASN A C 1
ATOM 1021 O O . ASN A 1 127 ? -17.732 -10.937 -7.517 1.00 72.12 127 ASN A O 1
ATOM 1025 N N . TRP A 1 128 ? -16.988 -10.187 -9.514 1.00 61.66 128 TRP A N 1
ATOM 1026 C CA . TRP A 1 128 ? -17.737 -8.934 -9.543 1.00 61.66 128 TRP A CA 1
ATOM 1027 C C . TRP A 1 128 ? -18.878 -9.039 -10.548 1.00 61.66 128 TRP A C 1
ATOM 1029 O O . TRP A 1 128 ? -18.660 -9.688 -11.599 1.00 61.66 128 TRP A O 1
#

Organism: Megaselia scalaris (NCBI:txid36166)

pLDDT: mean 78.96, std 21.53, range [30.91, 98.5]

InterPro domains:
  IPR007757 MT-A70-like [PS51143] (56-128)
  IPR045123 N6-adenosine-methyltransferase non-catalytic subunit METTL14-like [PTHR13107] (21-116)

Radius of gyration: 27.91 Å; chains: 1; bounding box: 42×47×85 Å